Protein AF-A0A357EJD9-F1 (afdb_monomer_lite)

Radius of gyration: 17.25 Å; chains: 1; bounding box: 37×12×48 Å

Sequence (67 aa):
LIASDHSIEEIRKYITADSLAYLSLDGMLKSAPRTPDQYCTACFTERYPISFTRAEELQLGLFETAR

Structure (mmCIF, N/CA/C/O backbone):
data_AF-A0A357EJD9-F1
#
_entry.id   AF-A0A357EJD9-F1
#
loop_
_atom_site.group_PDB
_atom_site.id
_atom_site.type_symbol
_atom_site.label_atom_id
_atom_site.label_alt_id
_atom_site.label_comp_id
_atom_site.label_asym_id
_atom_site.label_entity_id
_atom_site.label_seq_id
_atom_site.pdbx_PDB_ins_code
_atom_site.Cartn_x
_atom_site.Cartn_y
_atom_site.Cartn_z
_atom_site.occupancy
_atom_site.B_iso_or_equiv
_atom_site.auth_seq_id
_atom_site.auth_comp_id
_atom_site.auth_asym_id
_atom_site.auth_atom_id
_atom_site.pdbx_PDB_model_num
ATOM 1 N N . LEU A 1 1 ? -11.988 -7.345 -5.017 1.00 91.00 1 LEU A N 1
ATOM 2 C CA . LEU A 1 1 ? -11.088 -7.313 -3.834 1.00 91.00 1 LEU A CA 1
ATOM 3 C C . LEU A 1 1 ? -11.714 -6.341 -2.840 1.00 91.00 1 LEU A C 1
ATOM 5 O O . LEU A 1 1 ? -12.237 -5.349 -3.307 1.00 91.00 1 LEU A O 1
ATOM 9 N N . ILE A 1 2 ? -11.720 -6.560 -1.519 1.00 96.75 2 ILE A N 1
ATOM 10 C CA . ILE A 1 2 ? -12.431 -5.616 -0.619 1.00 96.75 2 ILE A CA 1
ATOM 11 C C . ILE A 1 2 ? -11.893 -4.174 -0.751 1.00 96.75 2 ILE A C 1
ATOM 13 O O . ILE A 1 2 ? -12.663 -3.231 -0.873 1.00 96.75 2 ILE A O 1
ATOM 17 N N . ALA A 1 3 ? -10.573 -4.027 -0.891 1.00 96.12 3 ALA A N 1
ATOM 18 C CA . ALA A 1 3 ? -9.901 -2.743 -1.082 1.00 96.12 3 ALA A CA 1
ATOM 19 C C . ALA A 1 3 ? -9.999 -2.153 -2.503 1.00 96.12 3 ALA A C 1
ATOM 21 O O . ALA A 1 3 ? -9.456 -1.079 -2.728 1.00 96.12 3 ALA A O 1
ATOM 22 N N . SER A 1 4 ? -10.653 -2.823 -3.466 1.00 95.69 4 SER A N 1
ATOM 23 C CA . SER A 1 4 ? -10.879 -2.225 -4.795 1.00 95.69 4 SER A CA 1
ATOM 24 C C . SER A 1 4 ? -12.076 -1.276 -4.827 1.00 95.69 4 SER A C 1
ATOM 26 O O . SER A 1 4 ? -12.217 -0.541 -5.792 1.00 95.69 4 SER A O 1
ATOM 28 N N . ASP A 1 5 ? -12.944 -1.332 -3.815 1.00 96.06 5 ASP A N 1
ATOM 29 C CA . ASP A 1 5 ? -14.210 -0.583 -3.794 1.00 96.06 5 ASP A CA 1
ATOM 30 C C . ASP A 1 5 ? -14.529 0.035 -2.421 1.00 96.06 5 ASP A C 1
ATOM 32 O O . ASP A 1 5 ? -15.482 0.788 -2.283 1.00 96.06 5 ASP A O 1
ATOM 36 N N . HIS A 1 6 ? -13.738 -0.277 -1.388 1.00 97.75 6 HIS A N 1
ATOM 37 C CA . HIS A 1 6 ? -13.946 0.223 -0.028 1.00 97.75 6 HIS A CA 1
ATOM 38 C C . HIS A 1 6 ? -12.721 0.998 0.457 1.00 97.75 6 HIS A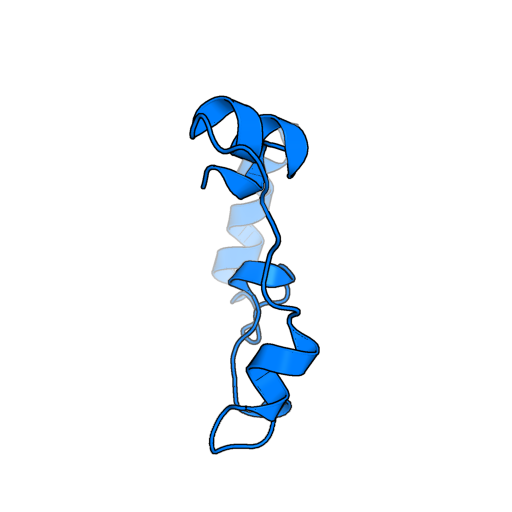 C 1
ATOM 40 O O . HIS A 1 6 ? -11.573 0.602 0.238 1.00 97.75 6 HIS A O 1
ATOM 46 N N . SER A 1 7 ? -12.974 2.083 1.180 1.00 97.81 7 SER A N 1
ATOM 47 C CA . SER A 1 7 ? -11.976 2.852 1.918 1.00 97.81 7 SER A CA 1
ATOM 48 C C . SER A 1 7 ? -11.443 2.087 3.136 1.00 97.81 7 SER A C 1
ATOM 50 O O . SER A 1 7 ? -12.049 1.134 3.627 1.00 97.81 7 SER A O 1
ATOM 52 N N . ILE A 1 8 ? -10.316 2.547 3.690 1.00 98.00 8 ILE A N 1
ATOM 53 C CA . ILE A 1 8 ? -9.696 1.946 4.885 1.00 98.00 8 ILE A CA 1
ATOM 54 C C . ILE A 1 8 ? -10.680 1.902 6.067 1.00 98.00 8 ILE A C 1
ATOM 56 O O . ILE A 1 8 ? -10.770 0.885 6.752 1.00 98.00 8 ILE A O 1
ATOM 60 N N . GLU A 1 9 ? -11.454 2.969 6.288 1.00 98.38 9 GLU A N 1
ATOM 61 C CA . GLU A 1 9 ? -12.431 3.020 7.383 1.00 98.38 9 GLU A CA 1
ATOM 62 C C . GLU A 1 9 ? -13.600 2.053 7.184 1.00 98.38 9 GLU A C 1
ATOM 64 O O . GLU A 1 9 ? -14.073 1.449 8.148 1.00 98.38 9 GLU A O 1
ATOM 69 N N . GLU A 1 10 ? -14.066 1.877 5.948 1.00 98.62 10 GLU A N 1
ATOM 70 C CA . GLU A 1 10 ? -15.113 0.901 5.633 1.00 98.62 10 GLU A CA 1
ATOM 71 C C . GLU A 1 10 ? -14.617 -0.523 5.861 1.00 98.62 10 GLU A C 1
ATOM 73 O O . GLU A 1 10 ? -15.303 -1.307 6.512 1.00 98.62 10 GLU A O 1
ATOM 78 N N . ILE A 1 11 ? -13.394 -0.834 5.423 1.00 98.62 11 ILE A N 1
ATOM 79 C CA . ILE A 1 11 ? -12.773 -2.143 5.646 1.00 98.62 11 ILE A CA 1
ATOM 80 C C . ILE A 1 11 ? -12.601 -2.404 7.142 1.00 98.62 11 ILE A C 1
ATOM 82 O O . ILE A 1 11 ? -12.978 -3.474 7.615 1.00 98.62 11 ILE A O 1
ATOM 86 N N . ARG A 1 12 ? -12.088 -1.430 7.906 1.00 98.69 12 ARG A N 1
ATOM 87 C CA . ARG A 1 12 ? -11.916 -1.540 9.363 1.00 98.69 12 ARG A CA 1
ATOM 88 C C . ARG A 1 12 ? -13.234 -1.879 10.062 1.00 98.69 12 ARG A C 1
ATOM 90 O O . ARG A 1 12 ? -13.265 -2.773 10.908 1.00 98.69 12 ARG A O 1
ATOM 97 N N . LYS A 1 13 ? -14.318 -1.185 9.696 1.00 98.56 13 LYS A N 1
ATOM 98 C CA . LYS A 1 13 ? -15.669 -1.466 10.207 1.00 98.56 13 LYS A CA 1
ATOM 99 C C . LYS A 1 13 ? -16.145 -2.856 9.788 1.00 98.56 13 LYS A C 1
ATOM 101 O O . LYS A 1 13 ? -16.661 -3.583 10.630 1.00 98.56 13 LYS A O 1
ATOM 106 N N . TYR A 1 14 ? -15.940 -3.228 8.524 1.00 98.19 14 TYR A N 1
ATOM 107 C CA . TYR A 1 14 ? -16.353 -4.516 7.964 1.00 98.19 14 TYR A CA 1
ATOM 108 C C . TYR A 1 14 ? -15.728 -5.701 8.710 1.00 98.19 14 TYR A C 1
ATOM 110 O O . TYR A 1 14 ? -16.408 -6.682 8.991 1.00 98.19 14 TYR A O 1
ATOM 118 N N . ILE A 1 15 ? -14.447 -5.596 9.080 1.00 98.06 15 ILE A N 1
ATOM 119 C CA . ILE A 1 15 ? -13.731 -6.633 9.843 1.00 98.06 15 ILE A CA 1
ATOM 120 C C . ILE A 1 15 ? -13.866 -6.478 11.365 1.00 98.06 15 ILE A C 1
ATOM 122 O O . ILE A 1 15 ? -13.243 -7.229 12.112 1.00 98.06 15 ILE A O 1
ATOM 126 N N . THR A 1 16 ? -14.658 -5.512 11.841 1.00 98.44 16 THR A N 1
ATOM 127 C CA . THR A 1 16 ? -14.897 -5.234 13.269 1.00 98.44 16 THR A CA 1
ATOM 128 C C . THR A 1 16 ? -13.626 -4.971 14.091 1.00 98.44 16 THR A C 1
ATOM 130 O O . THR A 1 16 ? -13.528 -5.388 15.241 1.00 98.44 16 THR A O 1
ATOM 133 N N . ALA A 1 17 ? -12.642 -4.276 13.512 1.00 98.50 17 ALA A N 1
ATOM 134 C CA . ALA A 1 17 ? -11.384 -3.956 14.190 1.00 98.50 17 ALA A CA 1
ATOM 135 C C . ALA A 1 17 ? -11.394 -2.561 14.840 1.00 98.50 17 ALA A C 1
ATOM 137 O O . ALA A 1 17 ? -11.971 -1.605 14.305 1.00 98.50 17 ALA A O 1
ATOM 138 N N . ASP A 1 18 ? -10.671 -2.413 15.951 1.00 98.56 18 ASP A N 1
ATOM 139 C CA . ASP A 1 18 ? -10.4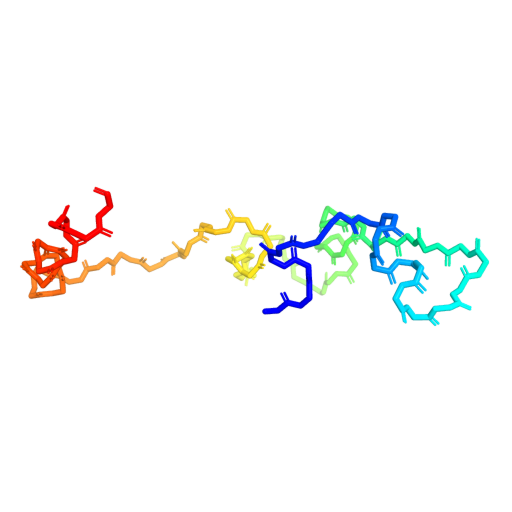55 -1.113 16.602 1.00 98.56 18 ASP A CA 1
ATOM 140 C C . ASP A 1 18 ? -9.609 -0.171 15.733 1.00 98.56 18 ASP A C 1
ATOM 142 O O . ASP A 1 18 ? -9.856 1.032 15.676 1.00 98.56 18 ASP A O 1
ATOM 146 N N . SER A 1 19 ? -8.632 -0.720 15.005 1.00 98.38 19 SER A N 1
ATOM 147 C CA . SER A 1 19 ? -7.763 0.024 14.089 1.00 98.38 19 SER A CA 1
ATOM 148 C C . SER A 1 19 ? -7.366 -0.820 12.879 1.00 98.38 19 SER A C 1
ATOM 150 O O . SER A 1 19 ? -7.402 -2.050 12.920 1.00 98.38 19 SER A O 1
ATOM 152 N N . LEU A 1 20 ? -7.000 -0.148 11.787 1.00 98.38 20 LEU A N 1
ATOM 153 C CA . LEU A 1 20 ? -6.489 -0.773 10.572 1.00 98.38 20 LEU A CA 1
ATOM 154 C C . LEU A 1 20 ? -5.472 0.160 9.912 1.00 98.38 20 LEU A C 1
ATOM 156 O O . LEU A 1 20 ? -5.722 1.353 9.765 1.00 98.38 20 LEU A O 1
ATOM 160 N N . ALA A 1 21 ? -4.351 -0.402 9.475 1.00 97.75 21 ALA A N 1
ATOM 161 C CA . ALA A 1 21 ? -3.373 0.275 8.638 1.00 97.75 21 ALA A CA 1
ATOM 162 C C . ALA A 1 21 ? -2.790 -0.717 7.627 1.00 97.75 21 ALA A C 1
ATOM 164 O O . ALA A 1 21 ? -2.697 -1.914 7.901 1.00 97.75 21 ALA A O 1
ATOM 165 N N . TYR A 1 22 ? -2.378 -0.209 6.467 1.00 97.06 22 TYR A N 1
ATOM 166 C CA . TYR A 1 22 ? -1.674 -0.990 5.454 1.00 97.06 22 TYR A CA 1
ATOM 167 C C . TYR A 1 22 ? -0.167 -0.761 5.539 1.00 97.06 22 TYR A C 1
ATOM 169 O O . TYR A 1 22 ? 0.297 0.325 5.890 1.00 97.06 22 TYR A O 1
ATOM 177 N N . LEU A 1 23 ? 0.601 -1.784 5.163 1.00 96.75 23 LEU A N 1
ATOM 178 C CA . LEU A 1 23 ? 2.026 -1.632 4.894 1.00 96.75 23 LEU A CA 1
ATOM 179 C C . LEU A 1 23 ? 2.213 -0.680 3.704 1.00 96.75 23 LEU A C 1
ATOM 181 O O . LEU A 1 23 ? 1.524 -0.808 2.692 1.00 96.75 23 LEU A O 1
ATOM 185 N N . SER A 1 24 ? 3.149 0.265 3.808 1.00 97.12 24 SER A N 1
ATOM 186 C CA . SER A 1 24 ? 3.454 1.151 2.685 1.00 97.12 24 SER A CA 1
ATOM 187 C C . SER A 1 24 ? 4.109 0.366 1.548 1.00 97.12 24 SER A C 1
ATOM 189 O O . SER A 1 24 ? 4.959 -0.495 1.779 1.00 97.12 24 SER A O 1
ATOM 191 N N . LEU A 1 25 ? 3.745 0.689 0.304 1.00 96.88 25 LEU A N 1
ATOM 192 C CA . LEU A 1 25 ? 4.319 0.032 -0.874 1.00 96.88 25 LEU A CA 1
ATOM 193 C C . LEU A 1 25 ? 5.848 0.191 -0.921 1.00 96.88 25 LEU A C 1
ATOM 195 O O . LEU A 1 25 ? 6.565 -0.776 -1.157 1.00 96.88 25 LEU A O 1
ATOM 199 N N . ASP A 1 26 ? 6.350 1.392 -0.633 1.00 96.50 26 ASP A N 1
ATOM 200 C CA . ASP A 1 26 ? 7.789 1.675 -0.557 1.00 96.50 26 ASP A CA 1
ATOM 201 C C . ASP A 1 26 ? 8.485 0.871 0.555 1.00 96.50 26 ASP A C 1
ATOM 203 O O . ASP A 1 26 ? 9.533 0.271 0.321 1.00 96.50 26 ASP A O 1
ATOM 207 N N . GLY A 1 27 ? 7.878 0.788 1.745 1.00 96.81 27 GLY A N 1
ATOM 208 C CA . GLY A 1 27 ? 8.415 0.000 2.854 1.00 96.81 27 GLY A CA 1
ATOM 209 C C . GLY A 1 27 ? 8.468 -1.496 2.540 1.00 96.81 27 GLY A C 1
ATOM 210 O O . GLY A 1 27 ? 9.458 -2.153 2.850 1.00 96.81 27 GLY A O 1
ATOM 211 N N . MET A 1 28 ? 7.437 -2.020 1.871 1.00 97.06 28 MET A N 1
ATOM 212 C CA . MET A 1 28 ? 7.389 -3.406 1.400 1.00 97.06 28 MET A CA 1
ATOM 213 C C . MET A 1 28 ? 8.473 -3.702 0.354 1.00 97.06 28 MET A C 1
ATOM 215 O O . MET A 1 28 ? 9.119 -4.742 0.417 1.00 97.06 28 MET A O 1
ATOM 219 N N . LEU A 1 29 ? 8.693 -2.802 -0.610 1.00 97.06 29 LEU A N 1
ATOM 220 C CA . LEU A 1 29 ? 9.710 -3.004 -1.648 1.00 97.06 29 LEU A CA 1
ATOM 221 C C . LEU A 1 29 ? 11.131 -2.922 -1.081 1.00 97.06 29 LEU A C 1
ATOM 223 O O . LEU A 1 29 ? 11.990 -3.701 -1.482 1.00 97.06 29 LEU A O 1
ATOM 227 N N . LYS A 1 30 ? 11.376 -2.022 -0.122 1.00 96.12 30 LYS A N 1
ATOM 228 C CA . LYS A 1 30 ? 12.678 -1.886 0.552 1.00 96.12 30 LYS A CA 1
ATOM 229 C C . LYS A 1 30 ? 13.039 -3.080 1.434 1.00 96.12 30 LYS A C 1
ATOM 231 O O . LYS A 1 30 ? 14.222 -3.309 1.663 1.00 96.12 30 LYS A O 1
ATOM 236 N N . SER A 1 31 ? 12.053 -3.812 1.954 1.00 96.12 31 SER A N 1
ATOM 237 C CA . SER A 1 31 ? 12.298 -5.002 2.778 1.00 96.12 31 SER A CA 1
ATOM 238 C C . SER A 1 31 ? 12.523 -6.274 1.955 1.00 96.12 31 SER A C 1
ATOM 240 O O . SER A 1 31 ? 12.985 -7.279 2.498 1.00 96.12 31 SER A O 1
ATOM 242 N N . ALA A 1 32 ? 12.216 -6.248 0.656 1.00 95.69 32 ALA A N 1
ATOM 243 C CA . ALA A 1 32 ? 12.383 -7.393 -0.224 1.00 95.69 32 ALA A CA 1
ATOM 244 C C . ALA A 1 32 ? 13.867 -7.614 -0.611 1.00 95.69 32 ALA A C 1
ATOM 246 O O . ALA A 1 32 ? 14.626 -6.655 -0.727 1.00 95.69 32 ALA A O 1
ATOM 247 N N . PRO A 1 33 ? 14.311 -8.859 -0.893 1.00 96.56 33 PRO A N 1
ATOM 248 C CA . PRO A 1 33 ? 15.729 -9.168 -1.155 1.00 96.56 33 PRO A CA 1
ATOM 249 C C . PRO A 1 33 ? 16.340 -8.579 -2.438 1.00 96.56 33 PRO A C 1
ATOM 251 O O . PRO A 1 33 ? 17.536 -8.733 -2.671 1.00 96.56 33 PRO A O 1
ATOM 254 N N . ARG A 1 34 ? 15.525 -7.991 -3.317 1.00 96.31 34 ARG A N 1
ATOM 255 C CA . ARG A 1 34 ? 15.938 -7.497 -4.640 1.00 96.31 34 ARG A CA 1
ATOM 256 C C . ARG A 1 34 ? 15.570 -6.028 -4.779 1.00 96.31 34 ARG A C 1
ATOM 258 O O . ARG A 1 34 ? 14.864 -5.491 -3.932 1.00 96.31 34 ARG A O 1
ATOM 265 N N . THR A 1 35 ? 16.026 -5.386 -5.848 1.00 94.00 35 THR A N 1
ATOM 266 C CA . THR A 1 35 ? 15.711 -3.978 -6.079 1.00 94.00 35 THR A CA 1
ATOM 267 C C . THR A 1 35 ? 14.215 -3.785 -6.393 1.00 94.00 35 THR A C 1
ATOM 269 O O . THR A 1 35 ? 13.591 -4.678 -6.976 1.00 94.00 35 THR A O 1
ATOM 272 N N . PRO A 1 36 ? 13.606 -2.647 -6.003 1.00 92.69 36 PRO A N 1
ATOM 273 C CA . PRO A 1 36 ? 12.169 -2.401 -6.176 1.00 92.69 36 PRO A CA 1
ATOM 274 C C . PRO A 1 36 ? 11.637 -2.578 -7.607 1.00 92.69 36 PRO A C 1
ATOM 276 O O . PRO A 1 36 ? 10.504 -3.011 -7.794 1.00 92.69 36 PRO A O 1
ATOM 279 N N . ASP A 1 37 ? 12.453 -2.271 -8.614 1.00 92.25 37 ASP A N 1
ATOM 280 C CA . ASP A 1 37 ? 12.143 -2.379 -10.045 1.00 92.25 37 ASP A CA 1
ATOM 281 C C . ASP A 1 37 ? 12.069 -3.827 -10.559 1.00 92.25 37 ASP A C 1
ATOM 283 O O . ASP A 1 37 ? 11.552 -4.075 -11.646 1.00 92.25 37 ASP A O 1
ATOM 287 N N . GLN A 1 38 ? 12.525 -4.801 -9.766 1.00 95.62 38 GLN A N 1
ATOM 288 C CA . GLN A 1 38 ? 12.473 -6.225 -10.106 1.00 95.62 38 GLN A CA 1
ATOM 289 C C . GLN A 1 38 ? 11.187 -6.917 -9.634 1.00 95.62 38 GLN A C 1
ATOM 291 O O . GLN A 1 38 ? 11.063 -8.139 -9.761 1.00 95.62 38 GLN A O 1
ATOM 296 N N . TYR A 1 39 ? 10.227 -6.156 -9.104 1.00 9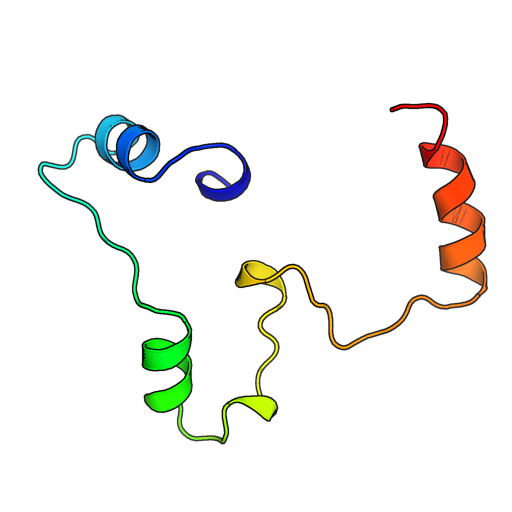6.31 39 TYR A N 1
ATOM 297 C CA . TYR A 1 39 ? 8.937 -6.660 -8.648 1.00 96.31 39 TYR A CA 1
ATOM 298 C C . TYR A 1 39 ? 7.780 -5.983 -9.383 1.00 96.31 39 TYR A C 1
ATOM 300 O O . TYR A 1 39 ? 7.717 -4.762 -9.521 1.00 96.31 39 TYR A O 1
ATOM 308 N N . CYS A 1 40 ? 6.808 -6.785 -9.817 1.00 96.50 40 CYS A N 1
ATOM 309 C CA . CYS A 1 40 ? 5.545 -6.264 -10.326 1.00 96.50 40 CYS A CA 1
ATOM 310 C C . CYS A 1 40 ? 4.722 -5.666 -9.173 1.00 96.50 40 CYS A C 1
ATOM 312 O O . CYS A 1 40 ? 4.534 -6.309 -8.142 1.00 96.50 40 CYS A O 1
ATOM 314 N N . THR A 1 41 ? 4.194 -4.454 -9.366 1.00 96.94 41 THR A N 1
ATOM 315 C CA . THR A 1 41 ? 3.363 -3.742 -8.374 1.00 96.94 41 THR A CA 1
ATOM 316 C C . THR A 1 41 ? 1.952 -3.443 -8.887 1.00 96.94 41 THR A C 1
ATOM 318 O O . THR A 1 41 ? 1.235 -2.618 -8.316 1.00 96.94 41 THR A O 1
ATOM 321 N N . ALA A 1 42 ? 1.527 -4.115 -9.959 1.00 96.94 42 ALA A N 1
ATOM 322 C CA . ALA A 1 42 ? 0.267 -3.830 -10.641 1.00 96.94 42 ALA A CA 1
ATOM 323 C C . ALA A 1 42 ? -0.965 -4.014 -9.741 1.00 96.94 42 ALA A C 1
ATOM 325 O O . ALA A 1 42 ? -1.879 -3.203 -9.799 1.00 96.94 42 ALA A O 1
ATOM 326 N N . CYS A 1 43 ? -0.957 -4.995 -8.832 1.00 95.88 43 CYS A N 1
ATOM 327 C CA . CYS A 1 43 ? -2.061 -5.205 -7.886 1.00 95.88 43 CYS A CA 1
ATOM 328 C C . CYS A 1 43 ? -2.293 -4.021 -6.926 1.00 95.88 43 CYS A C 1
ATOM 330 O O . CYS A 1 43 ? -3.357 -3.940 -6.324 1.00 95.88 43 CYS A O 1
ATOM 332 N N . PHE A 1 44 ? -1.307 -3.131 -6.765 1.00 95.56 44 PHE A N 1
ATOM 333 C CA . PHE A 1 44 ? -1.385 -1.950 -5.896 1.00 95.56 44 PHE A CA 1
ATOM 334 C C . PHE A 1 44 ? -1.456 -0.630 -6.672 1.00 95.56 44 PHE A C 1
ATOM 336 O O . PHE A 1 44 ? -1.908 0.372 -6.130 1.00 95.56 44 PHE A O 1
ATOM 343 N N . THR A 1 45 ? -0.936 -0.599 -7.903 1.00 95.12 45 THR A N 1
ATOM 344 C CA . THR A 1 45 ? -0.722 0.640 -8.674 1.00 95.12 45 THR A CA 1
ATOM 345 C C . THR A 1 45 ? -1.427 0.662 -10.023 1.00 95.12 45 THR A C 1
ATOM 347 O O . THR A 1 45 ? -1.338 1.670 -10.720 1.00 95.12 45 THR A O 1
ATOM 350 N N . GLU A 1 46 ? -2.031 -0.459 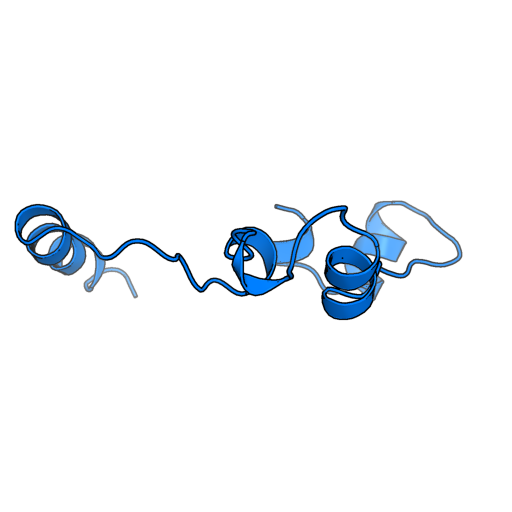-10.421 1.00 93.75 46 GLU A N 1
ATOM 351 C CA . GLU A 1 46 ? -2.653 -0.695 -11.731 1.00 93.75 46 GLU A CA 1
ATOM 352 C C . GLU A 1 46 ? -1.684 -0.583 -12.924 1.00 93.75 46 GLU A C 1
ATOM 354 O O . GLU A 1 46 ? -2.081 -0.709 -14.080 1.00 93.75 46 GLU A O 1
ATOM 359 N N . ARG A 1 47 ? -0.380 -0.418 -12.664 1.00 94.44 47 ARG A N 1
ATOM 360 C CA . ARG A 1 47 ? 0.668 -0.360 -13.688 1.00 94.44 47 ARG A CA 1
ATOM 361 C C . ARG A 1 47 ? 1.231 -1.749 -13.953 1.00 94.44 47 ARG A C 1
ATOM 363 O O . ARG A 1 47 ? 2.152 -2.206 -13.274 1.00 94.44 47 ARG A O 1
ATOM 370 N N . TYR A 1 48 ? 0.667 -2.419 -14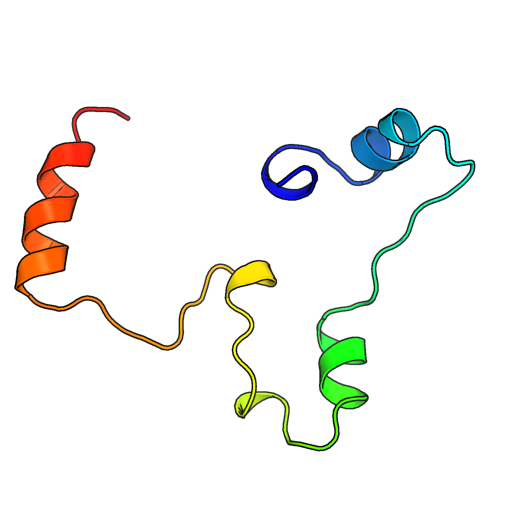.949 1.00 94.56 48 TYR A N 1
ATOM 371 C CA . TYR A 1 48 ? 1.157 -3.710 -15.419 1.00 94.56 48 TYR A CA 1
ATOM 372 C C . TYR A 1 48 ? 2.436 -3.526 -16.256 1.00 94.56 48 TYR A C 1
ATOM 374 O O . TYR A 1 48 ? 2.456 -2.677 -17.145 1.00 94.56 48 TYR A O 1
ATOM 382 N N . PRO A 1 49 ? 3.511 -4.305 -16.010 1.00 93.69 49 PRO A N 1
ATOM 383 C CA . PRO A 1 49 ? 4.777 -4.193 -16.747 1.00 93.69 49 PRO A CA 1
ATOM 384 C C . PRO A 1 49 ? 4.732 -4.876 -18.124 1.00 93.69 49 PRO A C 1
ATOM 386 O O . PRO A 1 49 ? 5.759 -5.016 -18.783 1.00 93.69 49 PRO A O 1
ATOM 389 N N . ILE A 1 50 ? 3.554 -5.341 -18.535 1.00 92.56 50 ILE A N 1
ATOM 390 C CA . ILE A 1 50 ? 3.301 -5.983 -19.818 1.00 92.56 50 ILE A CA 1
ATOM 391 C C . ILE A 1 50 ? 2.352 -5.100 -20.620 1.00 92.56 50 ILE A C 1
ATOM 393 O O . ILE A 1 50 ? 1.393 -4.552 -20.077 1.00 92.56 50 ILE A O 1
ATOM 397 N N . SER A 1 51 ? 2.634 -4.951 -21.908 1.00 90.44 51 SER A N 1
ATOM 398 C CA . SER A 1 51 ? 1.740 -4.278 -22.842 1.00 90.44 51 SER A CA 1
ATOM 399 C C . SER A 1 51 ? 0.698 -5.252 -23.379 1.00 90.44 51 SER A C 1
ATOM 401 O O . SER A 1 51 ? 0.938 -6.459 -23.434 1.00 90.44 51 SER A O 1
ATOM 403 N N . PHE A 1 52 ? -0.421 -4.717 -23.856 1.00 89.44 52 PHE A N 1
ATOM 404 C CA . PHE A 1 52 ? -1.343 -5.491 -24.675 1.00 89.44 52 PHE A CA 1
ATOM 405 C C . PHE A 1 52 ? -0.696 -5.869 -26.011 1.00 89.44 52 PHE A C 1
ATOM 407 O O . PHE A 1 52 ? 0.143 -5.151 -26.561 1.00 89.44 52 PHE A O 1
ATOM 414 N N . THR A 1 53 ? -1.094 -7.016 -26.538 1.00 91.75 53 THR A N 1
ATOM 415 C CA . THR A 1 53 ? -0.874 -7.384 -27.932 1.00 91.75 53 THR A CA 1
ATOM 416 C C . THR A 1 53 ? -1.854 -6.637 -28.831 1.00 91.75 53 THR A C 1
ATOM 418 O O . THR A 1 53 ? -2.928 -6.204 -28.410 1.00 91.75 53 THR A O 1
ATOM 421 N N . ARG A 1 54 ? -1.539 -6.563 -30.128 1.00 85.56 54 ARG A N 1
ATOM 422 C CA . ARG A 1 54 ? -2.416 -5.912 -31.108 1.00 85.56 54 ARG A CA 1
ATOM 423 C C . ARG A 1 54 ? -3.826 -6.517 -31.161 1.00 85.56 54 ARG A C 1
ATOM 425 O O . ARG A 1 54 ? -4.787 -5.800 -31.416 1.00 85.56 54 ARG A O 1
ATOM 432 N N . ALA A 1 55 ? -3.951 -7.828 -30.955 1.00 86.62 55 ALA A N 1
ATOM 433 C CA . ALA A 1 55 ? -5.246 -8.506 -30.952 1.00 86.62 55 ALA A CA 1
ATOM 434 C C . ALA A 1 55 ? -6.083 -8.141 -29.712 1.00 86.62 55 ALA A C 1
ATOM 436 O O . ALA A 1 55 ? -7.286 -7.928 -29.838 1.00 86.62 55 ALA A O 1
ATOM 437 N N . GLU A 1 56 ? -5.449 -8.026 -28.542 1.00 86.94 56 GLU A N 1
ATOM 438 C CA . GLU A 1 56 ? -6.108 -7.638 -27.286 1.00 86.94 56 GLU A CA 1
ATOM 439 C C . GLU A 1 56 ? -6.577 -6.179 -27.323 1.00 86.94 56 GLU A C 1
ATOM 441 O O . GLU A 1 56 ? -7.696 -5.887 -26.912 1.00 86.94 56 GLU A O 1
ATOM 446 N N . GLU A 1 57 ? -5.783 -5.274 -27.905 1.00 86.12 57 GLU A N 1
ATOM 447 C CA . GLU A 1 57 ? -6.193 -3.876 -28.108 1.00 86.12 57 GLU A CA 1
ATOM 448 C C . GLU A 1 57 ? -7.489 -3.760 -28.922 1.00 86.12 57 GLU A C 1
ATOM 450 O O . GLU A 1 57 ? -8.362 -2.961 -28.590 1.00 86.12 57 GLU A O 1
ATOM 455 N N . LEU A 1 58 ? -7.642 -4.574 -29.974 1.00 85.19 58 LEU A N 1
ATOM 456 C CA . LEU A 1 58 ? -8.849 -4.575 -30.808 1.00 85.19 58 LEU A CA 1
ATOM 457 C C . LEU A 1 58 ? -10.090 -5.062 -30.043 1.00 85.19 58 LEU A C 1
ATOM 459 O O . LEU A 1 58 ? -11.201 -4.653 -30.375 1.00 85.19 58 LEU A O 1
ATOM 463 N N . GLN A 1 59 ? -9.922 -5.912 -29.025 1.00 83.75 59 GLN A N 1
ATOM 464 C CA . GLN A 1 59 ? -11.032 -6.392 -28.198 1.00 83.75 59 GLN A CA 1
ATOM 465 C C . GLN A 1 59 ? -11.519 -5.353 -27.185 1.00 83.75 59 GLN A C 1
ATOM 467 O O . GLN A 1 59 ? -12.684 -5.410 -26.796 1.00 83.75 59 GLN A O 1
ATOM 472 N N . LEU A 1 60 ? -10.683 -4.390 -26.783 1.00 81.94 60 LEU A N 1
ATOM 473 C CA . LEU A 1 60 ? -11.077 -3.359 -25.814 1.00 81.94 60 LEU A CA 1
ATOM 474 C C . LEU A 1 60 ? -12.275 -2.528 -26.300 1.00 81.94 60 LEU A C 1
ATOM 476 O O . LEU A 1 60 ? -13.153 -2.208 -25.500 1.00 81.94 60 LEU A O 1
ATOM 480 N N . GLY A 1 61 ? -12.376 -2.284 -27.612 1.00 79.88 61 GLY A N 1
ATOM 481 C CA . GLY A 1 61 ? -13.504 -1.573 -28.227 1.00 79.88 61 GLY A CA 1
ATOM 482 C C . GLY A 1 61 ? -14.876 -2.225 -27.993 1.00 79.88 61 GLY A C 1
ATOM 483 O O . GLY A 1 61 ? -15.894 -1.540 -28.052 1.00 79.88 61 GLY A O 1
ATOM 484 N N . LEU A 1 62 ? -14.933 -3.525 -27.665 1.00 79.88 62 LEU A N 1
ATOM 485 C CA . LEU A 1 62 ? -16.185 -4.216 -27.315 1.00 79.88 62 LEU A CA 1
ATOM 486 C C . LEU A 1 62 ? -16.765 -3.761 -25.967 1.00 79.88 62 LEU A C 1
ATOM 488 O O . LEU A 1 62 ? -17.954 -3.951 -25.721 1.00 79.88 62 LEU A O 1
ATOM 492 N N . PHE A 1 63 ? -15.940 -3.177 -25.096 1.00 80.00 63 PHE A N 1
ATOM 493 C CA . PHE A 1 63 ? -16.328 -2.746 -23.752 1.00 80.00 63 PHE A CA 1
ATOM 494 C C . PHE A 1 63 ? -16.486 -1.223 -23.632 1.00 80.00 63 PHE A C 1
ATOM 496 O O . PHE A 1 63 ? -16.960 -0.739 -22.607 1.00 80.00 63 PHE A O 1
ATOM 503 N N . GLU A 1 64 ? -16.138 -0.458 -24.672 1.00 70.62 64 GLU A N 1
ATOM 504 C CA . GLU A 1 64 ? -16.253 1.009 -24.679 1.00 70.62 64 GLU A CA 1
ATOM 505 C C . GLU A 1 64 ? -17.708 1.499 -24.680 1.00 70.62 64 GLU A C 1
ATOM 507 O O . GLU A 1 64 ? -17.991 2.591 -24.200 1.00 70.62 64 GLU A O 1
ATOM 512 N N . THR A 1 65 ? -18.652 0.688 -25.165 1.00 62.81 65 THR A N 1
ATOM 513 C CA . THR A 1 65 ? -20.083 1.042 -25.223 1.00 62.81 65 THR A CA 1
ATOM 514 C C . THR A 1 65 ? -20.833 0.818 -23.904 1.00 62.81 65 THR A C 1
ATOM 516 O O . THR A 1 65 ? -22.022 1.115 -23.828 1.00 62.81 65 THR A O 1
ATOM 519 N N . ALA A 1 66 ? -20.166 0.279 -22.877 1.00 60.06 66 ALA A N 1
ATOM 520 C CA . ALA A 1 66 ? -20.767 -0.107 -21.597 1.00 60.06 66 ALA A CA 1
ATOM 521 C C . ALA A 1 66 ? -20.38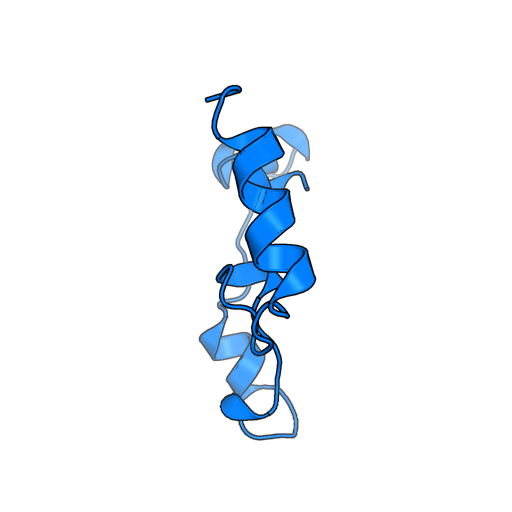6 0.814 -20.417 1.00 60.06 66 ALA A C 1
ATOM 523 O O . ALA A 1 66 ? -20.609 0.440 -19.264 1.00 60.06 66 ALA A O 1
ATOM 524 N N . ARG A 1 67 ? -19.804 1.989 -20.689 1.00 51.09 67 ARG A N 1
ATOM 525 C CA . ARG A 1 67 ? -19.493 3.018 -19.684 1.00 51.09 67 ARG A CA 1
ATOM 526 C C . ARG A 1 67 ? -20.414 4.223 -19.787 1.00 51.09 67 ARG A C 1
ATOM 528 O O . ARG A 1 67 ? -20.710 4.639 -20.926 1.00 51.09 67 ARG A O 1
#

Secondary structure (DSSP, 8-state):
-GGGT--HHHHHHHTT-S---PPPHHHHHHHSSS-GGGS--HHHH---SSPPPHHHHHHHTTTGGG-

Foldseek 3Di:
DCVVPDDLVRVCVVVVHPDDDDDDLVNVQVPDPDHSVVDAPCVPVVDGPDDDDPVVVVCVVVCPVVD

pLDDT: mean 92.14, std 9.42, range [51.09, 98.69]